Protein AF-A0A959NAZ2-F1 (afdb_monomer_lite)

Secondary structure (DSSP, 8-state):
--EEEEE-SS--SS--SHHHHHHHHHHHHHHHHSEEEEEEETT--GGG--SSEEEEEE-SSGGGGG-HHHHHHHHHHHHHHT-SEEE-

Sequence (88 aa):
MKKVLAIAPYSFLPYTSGGQKFIAKFFEYLS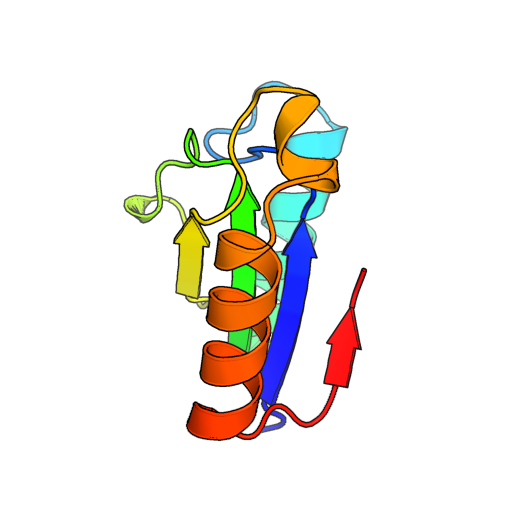KETELSVVSGKENDIQLAKGYTIYPLLKKSFRRYFDRSLVKKITSLIENNHFDTCII

Radius of gyration: 12.67 Å; chains: 1; bounding box: 22×30×28 Å

Foldseek 3Di:
DAFEEEEEQEALPVHPDPVSVCVQVVQLVVLVVHAYEYEYAQPHPQVSRHNYGYDNLHYPDPCSVVPPVSVVVVVVVCVVPVGPYYHD

Structure (mmCIF, N/CA/C/O backbone):
data_AF-A0A959NAZ2-F1
#
_entry.id   AF-A0A959NAZ2-F1
#
loop_
_atom_site.group_PDB
_atom_site.id
_atom_site.type_symbol
_atom_site.label_atom_id
_atom_site.label_alt_id
_atom_site.label_comp_id
_atom_site.label_asym_id
_atom_site.label_entity_id
_atom_site.label_seq_id
_atom_site.pdbx_PDB_ins_code
_atom_site.Cartn_x
_atom_site.Cartn_y
_atom_site.Cartn_z
_atom_site.occupancy
_atom_site.B_iso_or_equiv
_atom_site.auth_seq_id
_atom_site.auth_comp_id
_atom_site.auth_asym_id
_atom_site.auth_atom_id
_atom_site.pdbx_PDB_model_num
ATOM 1 N N . MET A 1 1 ? -12.274 3.423 15.184 1.00 84.00 1 MET A N 1
ATOM 2 C CA . MET A 1 1 ? -12.306 3.684 13.726 1.00 84.00 1 MET A CA 1
ATOM 3 C C . MET A 1 1 ? -12.213 2.349 13.008 1.00 84.00 1 MET A C 1
ATOM 5 O O . MET A 1 1 ? -11.661 1.424 13.591 1.00 84.00 1 MET A O 1
ATOM 9 N N . LYS A 1 2 ? -12.790 2.214 11.809 1.00 96.31 2 LYS A N 1
ATOM 10 C CA . LYS A 1 2 ? -12.699 0.970 11.027 1.00 96.31 2 LYS A CA 1
ATOM 11 C C . LYS A 1 2 ? -11.289 0.802 10.460 1.00 96.31 2 LYS A C 1
ATOM 13 O O . LYS A 1 2 ? -10.717 1.784 9.983 1.00 96.31 2 LYS A O 1
ATOM 18 N N . LYS A 1 3 ? -10.753 -0.418 10.511 1.00 98.06 3 LYS A N 1
ATOM 19 C CA . LYS A 1 3 ? -9.459 -0.787 9.930 1.00 98.06 3 LYS A CA 1
ATOM 20 C C . LYS A 1 3 ? -9.653 -1.199 8.482 1.00 98.06 3 LYS A C 1
ATOM 22 O O . LYS A 1 3 ? -10.355 -2.168 8.199 1.00 98.06 3 LYS A O 1
ATOM 27 N N . VAL A 1 4 ? -9.026 -0.477 7.563 1.00 98.38 4 VAL A N 1
ATOM 28 C CA . VAL A 1 4 ? -9.201 -0.693 6.124 1.00 98.38 4 VAL A CA 1
ATOM 29 C C . VAL A 1 4 ? -7.873 -1.072 5.495 1.00 98.38 4 VAL A C 1
ATOM 31 O O . VAL A 1 4 ? -6.863 -0.399 5.698 1.00 98.38 4 VAL A O 1
ATOM 34 N N . LEU A 1 5 ? -7.893 -2.131 4.690 1.00 98.25 5 LEU A N 1
ATOM 35 C CA . LEU A 1 5 ? -6.793 -2.490 3.807 1.00 98.25 5 LEU A CA 1
ATOM 36 C C . LEU A 1 5 ? -7.141 -2.084 2.374 1.00 98.25 5 LEU A C 1
ATOM 38 O O . LEU A 1 5 ? -8.129 -2.554 1.824 1.00 98.25 5 LEU A O 1
ATOM 42 N N . ALA A 1 6 ? -6.325 -1.252 1.741 1.00 97.81 6 ALA A N 1
ATOM 43 C CA . ALA A 1 6 ? -6.405 -0.997 0.308 1.00 97.81 6 ALA A CA 1
ATOM 44 C C . ALA A 1 6 ? -5.264 -1.710 -0.430 1.00 97.81 6 ALA A C 1
ATOM 46 O O . ALA A 1 6 ? -4.142 -1.787 0.072 1.00 97.81 6 ALA A O 1
ATOM 47 N N . ILE A 1 7 ? -5.521 -2.209 -1.636 1.00 96.25 7 ILE A N 1
ATOM 48 C CA . ILE A 1 7 ? -4.510 -2.837 -2.490 1.00 96.25 7 ILE A CA 1
ATOM 49 C C . ILE A 1 7 ? -4.351 -1.993 -3.754 1.00 96.25 7 ILE A C 1
ATOM 51 O O . ILE A 1 7 ? -5.154 -2.068 -4.670 1.00 96.25 7 ILE A O 1
ATOM 55 N N . ALA A 1 8 ? -3.276 -1.210 -3.831 1.00 95.19 8 ALA A N 1
ATOM 56 C CA . ALA A 1 8 ? -2.939 -0.431 -5.018 1.00 95.19 8 ALA A CA 1
ATOM 57 C C . ALA A 1 8 ? -1.930 -1.210 -5.888 1.00 95.19 8 ALA A C 1
ATOM 59 O O . ALA A 1 8 ? -0.782 -1.393 -5.475 1.00 95.19 8 ALA A O 1
ATOM 60 N N . PRO A 1 9 ? -2.276 -1.656 -7.111 1.00 90.19 9 PRO A N 1
ATOM 61 C CA . PRO A 1 9 ? -1.438 -2.589 -7.873 1.00 90.19 9 PRO A CA 1
ATOM 62 C C . PRO A 1 9 ? -0.149 -1.981 -8.463 1.00 90.19 9 PRO A C 1
ATOM 64 O O . PRO A 1 9 ? 0.621 -2.684 -9.134 1.00 90.19 9 PRO A O 1
ATOM 67 N N . TYR A 1 10 ? 0.113 -0.697 -8.216 1.00 90.25 10 TYR A N 1
ATOM 68 C CA . TYR A 1 10 ? 1.265 0.062 -8.699 1.00 90.25 10 TYR A CA 1
ATOM 69 C C . TYR A 1 10 ? 1.701 1.129 -7.685 1.00 90.25 10 TYR A C 1
ATOM 71 O O . TYR A 1 10 ? 1.000 1.420 -6.716 1.00 90.25 10 TYR A O 1
ATOM 79 N N . SER A 1 11 ? 2.893 1.686 -7.897 1.00 94.75 11 SER A N 1
ATOM 80 C CA . SER A 1 11 ? 3.397 2.821 -7.124 1.00 94.75 11 SER A CA 1
ATOM 81 C C . SER A 1 11 ? 2.736 4.123 -7.583 1.00 94.75 11 SER A C 1
ATOM 83 O O . SER A 1 11 ? 2.529 4.356 -8.777 1.00 94.75 11 SER A O 1
ATOM 85 N N . PHE A 1 12 ? 2.385 4.964 -6.619 1.00 96.12 12 PHE A N 1
ATOM 86 C CA . PHE A 1 12 ? 1.652 6.214 -6.803 1.00 96.12 12 PHE A CA 1
ATOM 87 C C . PHE A 1 12 ? 2.268 7.398 -6.039 1.00 96.12 12 PHE A C 1
ATOM 89 O O . PHE A 1 12 ? 1.785 8.517 -6.184 1.00 96.12 12 PHE A O 1
ATOM 96 N N . LEU A 1 13 ? 3.333 7.176 -5.263 1.00 96.56 13 LEU A N 1
ATOM 97 C CA . LEU A 1 13 ? 4.121 8.193 -4.572 1.00 96.56 13 LEU A CA 1
ATOM 98 C C . LEU A 1 13 ? 5.598 8.113 -5.002 1.00 96.56 13 LEU A C 1
ATOM 100 O O . LEU A 1 13 ? 6.164 7.021 -4.954 1.00 96.56 13 LEU A O 1
ATOM 104 N N . PRO A 1 14 ? 6.240 9.241 -5.352 1.00 96.50 14 PRO A N 1
ATOM 105 C CA . PRO A 1 14 ? 5.609 10.521 -5.676 1.00 96.50 14 PRO A CA 1
ATOM 106 C C . PRO A 1 14 ? 4.711 10.385 -6.916 1.00 96.50 14 PRO A C 1
ATOM 108 O O . PRO A 1 14 ? 5.019 9.632 -7.841 1.00 96.50 14 PRO A O 1
ATOM 111 N N . TYR A 1 15 ? 3.588 11.104 -6.949 1.00 95.38 15 TYR A N 1
ATOM 112 C CA . TYR A 1 15 ? 2.737 11.105 -8.137 1.00 95.38 15 TYR A CA 1
ATOM 113 C C . TYR A 1 15 ? 3.333 12.014 -9.218 1.00 95.38 15 TYR A C 1
ATOM 115 O O . TYR A 1 15 ? 3.714 13.151 -8.953 1.00 95.38 15 TYR A O 1
ATOM 123 N N . THR A 1 16 ? 3.351 11.532 -10.458 1.00 94.94 16 THR A N 1
ATOM 124 C CA . THR A 1 16 ? 3.713 12.311 -11.658 1.00 94.94 16 THR A CA 1
ATOM 125 C C . THR A 1 16 ? 2.580 12.352 -12.685 1.00 94.94 16 THR A C 1
ATOM 127 O O . THR A 1 16 ? 2.654 13.083 -13.668 1.00 94.94 16 THR A O 1
ATOM 130 N N . SER A 1 17 ? 1.496 11.609 -12.441 1.00 96.00 17 SER A N 1
ATOM 131 C CA . SER A 1 17 ? 0.303 11.554 -13.289 1.00 96.00 17 SER A CA 1
ATOM 132 C C . SER A 1 17 ? -0.987 11.808 -12.504 1.00 96.00 17 SER A C 1
ATOM 134 O O . SER A 1 17 ? -1.039 11.668 -11.278 1.00 96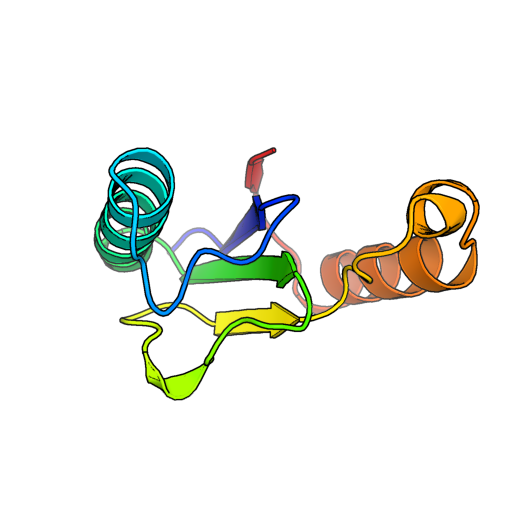.00 17 SER A O 1
ATOM 136 N N . GLY A 1 18 ? -2.063 12.142 -13.225 1.00 96.50 18 GLY A N 1
ATOM 137 C CA . GLY A 1 18 ? -3.385 12.380 -12.637 1.00 96.50 18 GLY A CA 1
ATOM 138 C C . GLY A 1 18 ? -3.951 11.166 -11.892 1.00 96.50 18 GLY A C 1
ATOM 139 O O . GLY A 1 18 ? -4.478 11.324 -10.796 1.00 96.50 18 GLY A O 1
ATOM 140 N N . GLY A 1 19 ? -3.774 9.953 -12.427 1.00 95.31 19 GLY A N 1
ATOM 141 C CA . GLY A 1 19 ? -4.241 8.722 -11.777 1.00 95.31 19 GLY A CA 1
ATOM 142 C C . GLY A 1 19 ? -3.521 8.435 -10.456 1.00 95.31 19 GLY A C 1
ATOM 143 O O . GLY A 1 19 ? -4.158 8.124 -9.453 1.00 95.31 19 GLY A O 1
ATOM 144 N N . GLN A 1 20 ? -2.199 8.622 -10.415 1.00 96.06 20 GLN A N 1
ATOM 145 C CA . GLN A 1 20 ? -1.436 8.498 -9.169 1.00 96.06 20 GLN A CA 1
ATOM 146 C C . GLN A 1 20 ? -1.849 9.562 -8.146 1.00 96.06 20 GLN A C 1
ATOM 148 O O . GLN A 1 20 ? -2.035 9.247 -6.972 1.00 96.06 20 GLN A O 1
ATOM 153 N N . LYS A 1 21 ? -2.057 10.810 -8.595 1.00 96.88 21 LYS A N 1
ATOM 154 C CA . LYS A 1 21 ? -2.540 11.904 -7.741 1.00 96.88 21 LYS A CA 1
ATOM 155 C C . LYS A 1 21 ? -3.916 11.592 -7.157 1.00 96.88 21 LYS A C 1
ATOM 157 O O . LYS A 1 21 ? -4.128 11.839 -5.972 1.00 96.88 21 LYS A O 1
ATOM 162 N N . PHE A 1 22 ? -4.829 11.053 -7.965 1.00 96.50 22 PHE A N 1
ATOM 163 C CA . PHE A 1 22 ? -6.155 10.642 -7.512 1.00 96.50 22 PHE A CA 1
ATOM 164 C C . PHE A 1 22 ? -6.051 9.617 -6.381 1.00 96.50 22 PHE A C 1
ATOM 166 O O . PHE A 1 22 ? -6.606 9.850 -5.314 1.00 96.50 22 PHE A O 1
ATOM 173 N N . ILE A 1 23 ? -5.269 8.550 -6.566 1.00 96.25 23 ILE A N 1
ATOM 174 C CA . ILE A 1 23 ? -5.073 7.512 -5.542 1.00 96.25 23 ILE A CA 1
ATOM 175 C C . ILE A 1 23 ? -4.458 8.099 -4.269 1.00 96.25 23 ILE A C 1
ATOM 177 O O . ILE A 1 23 ? -4.985 7.890 -3.179 1.00 96.25 23 ILE A O 1
ATOM 181 N N . ALA A 1 24 ? -3.383 8.882 -4.402 1.00 96.94 24 ALA A N 1
ATOM 182 C CA . ALA A 1 24 ? -2.713 9.500 -3.262 1.00 96.94 24 ALA A CA 1
ATOM 183 C C . ALA A 1 24 ? -3.670 10.384 -2.445 1.00 96.94 24 ALA A C 1
ATOM 185 O O . ALA A 1 24 ? -3.677 10.316 -1.216 1.00 96.94 24 ALA A O 1
ATOM 186 N N . LYS A 1 25 ? -4.498 11.191 -3.124 1.00 97.62 25 LYS A N 1
ATOM 187 C CA . LYS A 1 25 ? -5.470 12.084 -2.481 1.00 97.62 25 LYS A CA 1
ATOM 188 C C . LYS A 1 25 ? -6.683 11.357 -1.925 1.00 97.62 25 LYS A C 1
ATOM 190 O O . LYS A 1 25 ? -7.158 11.732 -0.859 1.00 97.62 25 LYS A O 1
ATOM 195 N N . PHE A 1 26 ? -7.149 10.318 -2.606 1.00 97.38 26 PHE A N 1
ATOM 196 C CA . PHE A 1 26 ? -8.212 9.459 -2.109 1.00 97.38 26 PHE A CA 1
ATOM 197 C C . PHE A 1 26 ? -7.794 8.777 -0.804 1.00 97.38 26 PHE A C 1
ATOM 199 O O . PHE A 1 26 ? -8.529 8.856 0.174 1.00 97.38 26 PHE A O 1
ATOM 206 N N . PHE A 1 27 ? -6.592 8.196 -0.743 1.00 97.69 27 PHE A N 1
ATOM 207 C CA . PHE A 1 27 ? -6.087 7.570 0.481 1.00 97.69 27 PHE A CA 1
ATOM 208 C C . PHE A 1 27 ? -5.807 8.578 1.599 1.00 97.69 27 PHE A C 1
ATOM 210 O O . PHE A 1 27 ? -6.172 8.306 2.735 1.00 97.69 27 PHE A O 1
ATOM 217 N N . GLU A 1 28 ? -5.249 9.756 1.291 1.00 98.12 28 GLU A N 1
ATOM 218 C CA . GLU A 1 28 ? -5.085 10.845 2.274 1.00 98.12 28 GLU A CA 1
ATOM 219 C C . GLU A 1 28 ? -6.430 11.313 2.855 1.00 98.12 28 GLU A C 1
ATOM 221 O O . GLU A 1 28 ? -6.511 11.696 4.020 1.00 98.12 28 GLU A O 1
ATOM 226 N N . TYR A 1 29 ? -7.494 11.328 2.048 1.00 98.12 29 TYR A N 1
ATOM 227 C CA . TYR A 1 29 ? -8.831 11.669 2.525 1.00 98.12 29 TYR A CA 1
ATOM 228 C C . TYR A 1 29 ? -9.434 10.529 3.354 1.00 98.12 29 TYR A C 1
ATOM 230 O O . TYR A 1 29 ? -9.865 10.752 4.480 1.00 98.12 29 TYR A O 1
ATOM 238 N N . LEU A 1 30 ? -9.406 9.300 2.834 1.00 97.69 30 LEU A N 1
ATOM 239 C CA . LEU A 1 30 ? -9.970 8.119 3.488 1.00 97.69 30 LEU A CA 1
ATOM 240 C C . LEU A 1 30 ? -9.308 7.820 4.840 1.00 97.69 30 LEU A C 1
ATOM 242 O O . LEU A 1 30 ? -9.977 7.378 5.775 1.00 97.69 30 LEU A O 1
ATOM 246 N N . SER A 1 31 ? -8.011 8.090 4.973 1.00 98.00 31 SER A N 1
ATOM 247 C CA . SER A 1 31 ? -7.280 7.885 6.223 1.00 98.00 31 SER A CA 1
ATOM 248 C C . SER A 1 31 ? -7.672 8.853 7.341 1.00 98.00 31 SER A C 1
ATOM 250 O O . SER A 1 31 ? -7.274 8.661 8.483 1.00 98.00 31 SER A O 1
ATOM 252 N N . LYS A 1 32 ? -8.426 9.917 7.039 1.00 97.88 32 LYS A N 1
ATOM 253 C CA . LYS A 1 32 ? -8.993 10.800 8.072 1.00 97.88 32 LYS A CA 1
ATOM 254 C C . LYS A 1 32 ? -10.197 10.164 8.762 1.00 97.88 32 LYS A C 1
ATOM 256 O O . LYS A 1 32 ? -10.448 10.444 9.926 1.00 97.88 32 LYS A O 1
ATOM 261 N N . GLU A 1 33 ? -10.886 9.268 8.060 1.00 97.19 33 GLU A N 1
ATOM 262 C CA . GLU A 1 33 ? -12.109 8.608 8.526 1.00 97.19 33 GLU A CA 1
ATOM 263 C C . GLU A 1 33 ? -11.854 7.162 8.997 1.00 97.19 33 GLU A C 1
ATOM 265 O O . GLU A 1 33 ? -12.679 6.556 9.685 1.00 97.19 33 GLU A O 1
ATOM 270 N N . THR A 1 34 ? -10.707 6.579 8.630 1.00 97.94 34 THR A N 1
ATOM 271 C CA . THR A 1 34 ? -10.388 5.158 8.847 1.00 97.94 34 THR A CA 1
ATOM 272 C C . THR A 1 34 ? -8.928 4.943 9.233 1.00 97.94 34 THR A C 1
ATOM 274 O O . THR A 1 34 ? -8.058 5.745 8.905 1.00 97.94 34 THR A O 1
ATOM 277 N N . GLU A 1 35 ? -8.640 3.829 9.906 1.00 97.94 35 GLU A N 1
ATOM 278 C CA . GLU A 1 35 ? -7.266 3.365 10.105 1.00 97.94 35 GLU A CA 1
ATOM 279 C C . GLU A 1 35 ? -6.817 2.643 8.827 1.00 97.94 35 GLU A C 1
ATOM 281 O O . GLU A 1 35 ? -7.072 1.450 8.637 1.00 97.94 35 GLU A O 1
ATOM 286 N N . LEU A 1 36 ? -6.233 3.408 7.900 1.00 98.38 36 LEU A N 1
ATOM 287 C CA . LEU A 1 36 ? -5.922 2.944 6.550 1.00 98.38 36 LEU A CA 1
ATOM 288 C C . LEU A 1 36 ? -4.511 2.349 6.450 1.00 98.38 36 LEU A C 1
ATOM 290 O O . LEU A 1 36 ? -3.502 2.977 6.776 1.00 98.38 36 LEU A O 1
ATOM 294 N N . SER A 1 37 ? -4.457 1.147 5.892 1.00 98.38 37 SER A N 1
ATOM 295 C CA . SER A 1 37 ? -3.251 0.455 5.451 1.00 98.38 37 SER A CA 1
ATOM 296 C C . SER A 1 37 ? -3.317 0.195 3.952 1.00 98.38 37 SER A C 1
ATOM 298 O O . SER A 1 37 ? -4.361 -0.189 3.437 1.00 98.38 37 SER A O 1
ATOM 300 N N . VAL A 1 38 ? -2.208 0.363 3.236 1.00 98.00 38 VAL A N 1
ATOM 301 C CA . VAL A 1 38 ? -2.162 0.216 1.776 1.00 98.00 38 VAL A CA 1
ATOM 302 C C . VAL A 1 38 ? -1.068 -0.763 1.378 1.00 98.00 38 VAL A C 1
ATOM 304 O O . VAL A 1 38 ? 0.112 -0.490 1.569 1.00 98.00 38 VAL A O 1
ATOM 307 N N . VAL A 1 39 ? -1.424 -1.886 0.760 1.00 97.19 39 VAL A N 1
ATOM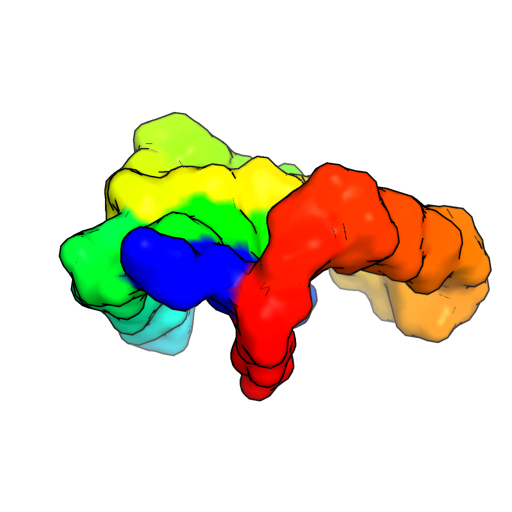 308 C CA . VAL A 1 39 ? -0.460 -2.732 0.047 1.00 97.19 39 VAL A CA 1
ATOM 309 C C . VAL A 1 39 ? -0.213 -2.131 -1.328 1.00 97.19 39 VAL A C 1
ATOM 311 O O . VAL A 1 39 ? -1.155 -1.897 -2.081 1.00 97.19 39 VAL A O 1
ATOM 314 N N . SER A 1 40 ? 1.050 -1.882 -1.675 1.00 95.75 40 SER A N 1
ATOM 315 C CA . SER A 1 40 ? 1.387 -1.189 -2.921 1.00 95.75 40 SER A CA 1
ATOM 316 C C . SER A 1 40 ? 2.613 -1.736 -3.641 1.00 95.75 40 SER A C 1
ATOM 318 O O . SER A 1 40 ? 3.316 -2.628 -3.156 1.00 95.75 40 SER A O 1
ATOM 320 N N . GLY A 1 41 ? 2.904 -1.133 -4.799 1.00 93.94 41 GLY A N 1
ATOM 321 C CA . GLY A 1 41 ? 4.184 -1.267 -5.487 1.00 93.94 41 GLY A CA 1
ATOM 322 C C . GLY A 1 41 ? 5.378 -0.902 -4.599 1.00 93.94 41 GLY A C 1
ATOM 323 O O . GLY A 1 41 ? 5.295 0.004 -3.768 1.00 93.94 41 GLY A O 1
ATOM 324 N N . LYS A 1 42 ? 6.496 -1.610 -4.800 1.00 92.75 42 LYS A N 1
ATOM 325 C CA . LYS A 1 42 ? 7.753 -1.423 -4.056 1.00 92.75 42 LYS A CA 1
ATOM 326 C C . LYS A 1 42 ? 8.445 -0.076 -4.242 1.00 92.75 42 LYS A C 1
ATOM 328 O O . LYS A 1 42 ? 9.260 0.286 -3.408 1.00 92.75 42 LYS A O 1
ATOM 333 N N . GLU A 1 43 ? 8.147 0.630 -5.325 1.00 93.44 43 GLU A N 1
ATOM 334 C CA . GLU A 1 43 ? 8.809 1.891 -5.686 1.00 93.44 43 GLU A CA 1
ATOM 335 C C . GLU A 1 43 ? 8.144 3.112 -5.023 1.00 93.44 43 GLU A C 1
ATOM 337 O O . GLU A 1 43 ? 8.470 4.239 -5.368 1.00 93.44 43 GLU A O 1
ATOM 342 N N . ASN A 1 44 ? 7.185 2.907 -4.107 1.00 94.12 44 ASN A N 1
ATOM 343 C CA . ASN A 1 44 ? 6.568 4.012 -3.376 1.00 94.12 44 ASN A CA 1
ATOM 344 C C . ASN A 1 44 ? 7.545 4.616 -2.366 1.00 94.12 44 ASN A C 1
ATOM 346 O O . ASN A 1 44 ? 8.109 3.893 -1.543 1.00 94.12 44 ASN A O 1
ATOM 350 N N . ASP A 1 45 ? 7.642 5.941 -2.360 1.00 94.56 45 ASP A N 1
ATOM 351 C CA . ASP A 1 45 ? 8.207 6.664 -1.226 1.00 94.56 45 ASP A CA 1
ATOM 352 C C . ASP A 1 45 ? 7.172 6.734 -0.091 1.00 94.56 45 ASP A C 1
ATOM 354 O O . ASP A 1 45 ? 6.182 7.468 -0.156 1.00 94.56 45 ASP A O 1
ATOM 358 N N . ILE A 1 46 ? 7.388 5.925 0.947 1.00 94.88 46 ILE A N 1
ATOM 359 C CA . ILE A 1 46 ? 6.472 5.779 2.086 1.00 94.88 46 ILE A CA 1
ATOM 360 C C . ILE A 1 46 ? 6.444 7.049 2.944 1.00 94.88 46 ILE A C 1
ATOM 362 O O . ILE A 1 46 ? 5.437 7.316 3.594 1.00 94.88 46 ILE A O 1
ATOM 366 N N . GLN A 1 47 ? 7.504 7.864 2.921 1.00 95.88 47 GLN A N 1
ATOM 367 C CA . GLN A 1 47 ? 7.565 9.100 3.708 1.00 95.88 47 GLN A CA 1
ATOM 368 C C . GLN A 1 47 ? 6.579 10.158 3.196 1.00 95.88 47 GLN A C 1
ATOM 370 O O . GLN A 1 47 ? 6.202 11.068 3.930 1.00 95.88 47 GLN A O 1
ATOM 375 N N . LEU A 1 48 ? 6.127 10.024 1.946 1.00 96.88 48 LEU A N 1
ATOM 376 C CA . LEU A 1 48 ? 5.120 10.896 1.347 1.00 96.88 48 LEU A CA 1
ATOM 377 C C . LEU A 1 48 ? 3.681 10.490 1.704 1.00 96.88 48 LEU A C 1
ATOM 379 O O . LEU A 1 48 ? 2.744 11.215 1.355 1.00 96.88 48 LEU A O 1
ATOM 383 N N . ALA A 1 49 ? 3.483 9.348 2.371 1.00 96.56 49 ALA A N 1
ATOM 384 C CA . ALA A 1 49 ? 2.171 8.913 2.832 1.00 96.56 49 ALA A CA 1
ATOM 3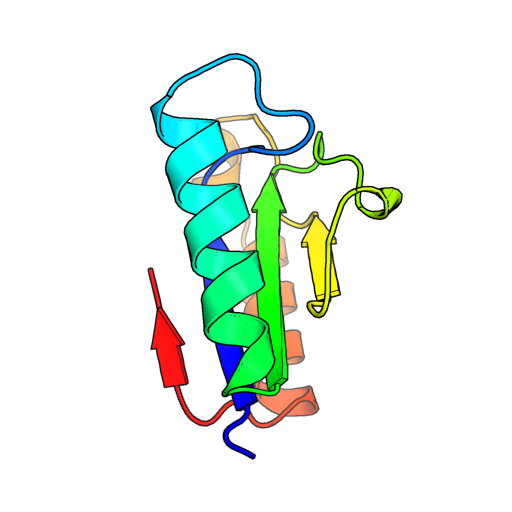85 C C . ALA A 1 49 ? 1.666 9.834 3.952 1.00 96.56 49 ALA A C 1
ATOM 387 O O . ALA A 1 49 ? 2.404 10.206 4.862 1.00 96.56 49 ALA A O 1
ATOM 388 N N . LYS A 1 50 ? 0.384 10.204 3.895 1.00 96.31 50 LYS A N 1
ATOM 389 C CA . LYS A 1 50 ? -0.224 11.149 4.838 1.00 96.31 50 LYS A CA 1
ATOM 390 C C . LYS A 1 50 ? -1.410 10.508 5.531 1.00 96.31 50 LYS A C 1
ATOM 392 O O . LYS A 1 50 ? -2.468 10.392 4.930 1.00 96.31 50 LYS A O 1
ATOM 397 N N . GLY A 1 51 ? -1.217 10.121 6.790 1.00 96.38 51 GLY A N 1
ATOM 398 C CA . GLY A 1 51 ? -2.269 9.553 7.636 1.00 96.38 51 GLY A CA 1
ATOM 399 C C . GLY A 1 51 ? -2.519 8.053 7.455 1.00 96.38 51 GLY A C 1
ATOM 400 O O . GLY A 1 51 ? -3.381 7.520 8.138 1.00 96.38 51 GLY A O 1
ATOM 401 N N . TYR A 1 52 ? -1.773 7.362 6.589 1.00 97.69 52 TYR A N 1
ATOM 402 C CA . TYR A 1 52 ? -1.910 5.921 6.350 1.00 97.69 52 TYR A CA 1
ATOM 403 C C . TYR A 1 52 ? -0.554 5.221 6.253 1.00 97.69 52 TYR A C 1
ATOM 405 O O . TYR A 1 52 ? 0.466 5.843 5.954 1.00 97.69 52 TYR A O 1
ATOM 413 N N . THR A 1 53 ? -0.549 3.907 6.473 1.00 97.25 53 THR A N 1
ATOM 414 C CA . THR A 1 53 ? 0.650 3.065 6.365 1.00 97.25 53 THR A CA 1
ATOM 415 C C . THR A 1 53 ? 0.731 2.413 4.990 1.00 97.25 53 THR A C 1
ATOM 417 O O . THR A 1 53 ? -0.269 1.919 4.475 1.00 97.25 53 THR A O 1
ATOM 420 N N . ILE A 1 54 ? 1.926 2.367 4.396 1.00 97.50 54 ILE A N 1
ATOM 421 C CA . ILE A 1 54 ? 2.171 1.647 3.142 1.00 97.50 54 ILE A CA 1
ATOM 422 C C . ILE A 1 54 ? 2.994 0.385 3.409 1.00 97.50 54 ILE A C 1
ATOM 424 O O . ILE A 1 54 ? 4.083 0.443 3.974 1.00 97.50 54 ILE A O 1
ATOM 428 N N . TYR A 1 55 ? 2.501 -0.746 2.910 1.00 96.44 55 TYR A N 1
ATOM 429 C CA . TYR A 1 55 ? 3.193 -2.026 2.826 1.00 96.44 55 TYR A CA 1
ATOM 430 C C . TYR A 1 55 ? 3.656 -2.265 1.373 1.00 96.44 55 TYR A C 1
ATOM 432 O O . TYR A 1 55 ? 2.880 -2.753 0.543 1.00 96.44 55 TYR A O 1
ATOM 440 N N . PRO A 1 56 ? 4.918 -1.950 1.024 1.00 94.12 56 PRO A N 1
ATOM 441 C CA . PRO A 1 56 ? 5.465 -2.083 -0.333 1.00 94.12 56 PRO A CA 1
ATOM 442 C C . PRO A 1 56 ? 5.744 -3.556 -0.694 1.00 94.12 56 PRO A C 1
ATOM 444 O O . PRO A 1 56 ? 6.890 -4.001 -0.806 1.00 94.12 56 PRO A O 1
ATOM 447 N N . LEU A 1 57 ? 4.701 -4.372 -0.835 1.00 94.06 57 LEU A N 1
ATOM 448 C CA . LEU A 1 57 ? 4.840 -5.816 -1.058 1.00 94.06 57 LEU A CA 1
ATOM 449 C C . LEU A 1 57 ? 4.869 -6.190 -2.544 1.00 94.06 57 LEU A C 1
ATOM 451 O O . LEU A 1 57 ? 5.488 -7.194 -2.914 1.00 94.06 57 LEU A O 1
ATOM 455 N N . LEU A 1 58 ? 4.243 -5.388 -3.411 1.00 93.69 58 LEU A N 1
ATOM 456 C CA . LEU A 1 58 ? 4.047 -5.733 -4.815 1.00 93.69 58 LEU A CA 1
ATOM 457 C C . LEU A 1 58 ? 5.306 -5.428 -5.632 1.00 93.69 58 LEU A C 1
ATOM 459 O O . LEU A 1 58 ? 5.721 -4.281 -5.809 1.00 93.69 58 LEU A O 1
ATOM 463 N N . LYS A 1 59 ? 5.920 -6.481 -6.174 1.00 91.25 59 LYS A N 1
ATOM 464 C CA . LYS A 1 59 ? 7.019 -6.357 -7.141 1.00 91.25 59 LYS A CA 1
ATOM 465 C C . LYS A 1 59 ? 6.490 -5.763 -8.457 1.00 91.25 59 LYS A C 1
ATOM 467 O O . LYS A 1 59 ? 5.317 -5.921 -8.787 1.00 91.25 59 LYS A O 1
ATOM 472 N N . LYS A 1 60 ? 7.367 -5.125 -9.236 1.00 87.31 60 LYS A N 1
ATOM 473 C CA . LYS A 1 60 ? 7.045 -4.565 -10.566 1.00 87.31 60 LYS A CA 1
ATOM 474 C C . LYS A 1 60 ? 6.879 -5.630 -11.656 1.00 87.31 60 LYS A C 1
ATOM 476 O O . LYS A 1 60 ? 6.173 -5.422 -12.631 1.00 87.31 60 LYS A O 1
ATOM 481 N N . SER A 1 61 ? 7.518 -6.788 -11.483 1.00 87.12 61 SER A N 1
ATOM 482 C CA . SER A 1 61 ? 7.494 -7.878 -12.463 1.00 87.12 61 SER A CA 1
ATOM 483 C C . SER A 1 61 ? 6.127 -8.559 -12.553 1.00 87.12 61 SER A C 1
ATOM 485 O O . SER A 1 61 ? 5.517 -8.863 -11.528 1.00 87.12 61 SER A O 1
ATOM 487 N N . PHE A 1 62 ? 5.721 -8.929 -13.772 1.00 85.75 62 PHE A N 1
ATOM 488 C CA . PHE A 1 62 ? 4.545 -9.765 -14.039 1.00 85.75 62 PHE A CA 1
ATOM 489 C C . PHE A 1 62 ? 4.571 -11.103 -13.278 1.00 85.75 62 PHE A C 1
ATOM 491 O O . PHE A 1 62 ? 3.532 -11.632 -12.899 1.00 85.75 62 PHE A O 1
ATOM 498 N N . ARG A 1 63 ? 5.759 -11.622 -12.935 1.00 87.62 63 ARG A N 1
ATOM 499 C CA . ARG A 1 63 ? 5.893 -12.855 -12.137 1.00 87.62 63 ARG A CA 1
ATOM 500 C C . ARG A 1 63 ? 5.257 -12.759 -10.743 1.00 87.62 63 ARG A C 1
ATOM 502 O O . ARG A 1 63 ? 5.034 -13.791 -10.120 1.00 87.62 63 ARG A O 1
ATOM 509 N N . ARG A 1 64 ? 4.934 -11.551 -10.258 1.00 86.88 64 ARG A N 1
ATOM 510 C CA . ARG A 1 64 ? 4.246 -11.327 -8.975 1.00 86.88 64 ARG A CA 1
ATOM 511 C C . ARG A 1 64 ? 2.914 -12.069 -8.856 1.00 86.88 64 ARG A C 1
ATOM 513 O O . ARG A 1 64 ? 2.565 -12.471 -7.756 1.00 86.88 64 ARG A O 1
ATOM 520 N N . TYR A 1 65 ? 2.206 -12.284 -9.967 1.00 87.44 65 TYR A N 1
ATOM 521 C CA . TYR A 1 65 ? 0.921 -12.991 -9.970 1.00 87.44 65 TYR A CA 1
ATOM 522 C C . TYR A 1 65 ? 1.064 -14.490 -9.668 1.00 87.44 65 TYR A C 1
ATOM 524 O O . TYR A 1 65 ? 0.113 -15.122 -9.225 1.00 87.44 65 TYR A O 1
ATOM 532 N N . PHE A 1 66 ? 2.267 -15.043 -9.837 1.00 90.38 66 PHE A N 1
ATOM 533 C CA . PHE A 1 66 ? 2.587 -16.435 -9.516 1.00 90.38 66 PHE A CA 1
ATOM 534 C C . PHE A 1 66 ? 3.365 -16.571 -8.193 1.00 90.38 66 PHE A C 1
ATOM 536 O O . PHE A 1 66 ? 3.748 -17.674 -7.800 1.00 90.38 66 PHE A O 1
ATOM 543 N N . ASP A 1 67 ? 3.626 -15.464 -7.488 1.00 90.44 67 ASP A N 1
ATOM 544 C CA . ASP A 1 67 ? 4.432 -15.451 -6.268 1.00 90.44 67 ASP A CA 1
ATOM 545 C C . ASP A 1 67 ? 3.601 -15.912 -5.058 1.00 90.44 67 ASP A C 1
ATOM 547 O O . ASP A 1 67 ? 2.958 -15.120 -4.370 1.00 90.44 67 ASP A O 1
ATOM 551 N N . ARG A 1 68 ? 3.649 -17.213 -4.748 1.00 92.25 68 ARG A N 1
ATOM 552 C CA . ARG A 1 68 ? 2.979 -17.781 -3.562 1.00 92.25 68 ARG A CA 1
ATOM 553 C C . ARG A 1 68 ? 3.432 -17.140 -2.246 1.00 92.25 68 ARG A C 1
ATOM 555 O O . ARG A 1 68 ? 2.671 -17.139 -1.280 1.00 92.25 68 ARG A O 1
ATOM 562 N N . SER A 1 69 ? 4.650 -16.594 -2.181 1.00 93.56 69 SER A N 1
ATOM 563 C CA . SER A 1 69 ? 5.122 -15.903 -0.976 1.00 93.56 69 SER A CA 1
ATOM 564 C C . SER A 1 69 ? 4.400 -14.572 -0.765 1.00 93.56 69 SER A C 1
ATOM 566 O O . SER A 1 69 ? 4.194 -14.170 0.378 1.00 93.56 69 SER A O 1
ATOM 568 N N . LEU A 1 70 ? 3.966 -13.913 -1.846 1.00 92.38 70 LEU A N 1
ATOM 569 C CA . LEU A 1 70 ? 3.181 -12.686 -1.769 1.00 92.38 70 LEU A CA 1
ATOM 570 C C . LEU A 1 70 ? 1.809 -12.955 -1.152 1.00 92.38 70 LEU A C 1
ATOM 572 O O . LEU A 1 70 ? 1.414 -12.234 -0.239 1.00 92.38 70 LEU A O 1
ATOM 576 N N . VAL A 1 71 ? 1.137 -14.023 -1.595 1.00 92.81 71 VAL A N 1
ATOM 577 C CA . VAL A 1 71 ? -0.152 -14.451 -1.028 1.00 92.81 71 VAL A CA 1
ATOM 578 C C . VAL A 1 71 ? -0.010 -14.671 0.476 1.00 92.81 71 VAL A C 1
ATOM 580 O O . VAL A 1 71 ? -0.713 -14.032 1.246 1.00 92.81 71 VAL A O 1
ATOM 583 N N . LYS A 1 72 ? 0.982 -15.462 0.911 1.00 95.19 72 LYS A N 1
ATOM 584 C CA . LYS A 1 72 ? 1.234 -15.711 2.342 1.00 95.19 72 LYS A CA 1
ATOM 585 C C . LYS A 1 72 ? 1.475 -14.432 3.149 1.00 95.19 72 LYS A C 1
ATOM 587 O O . LYS A 1 72 ? 0.969 -14.311 4.258 1.00 95.19 72 LYS A O 1
ATOM 592 N N . LYS A 1 73 ? 2.241 -13.477 2.608 1.00 95.50 73 LYS A N 1
ATOM 593 C CA . LYS A 1 73 ? 2.510 -12.195 3.282 1.00 95.50 73 LYS A CA 1
ATOM 594 C C . LYS A 1 73 ? 1.245 -11.363 3.458 1.00 95.50 73 LYS A C 1
ATOM 596 O O . LYS A 1 73 ? 1.049 -10.811 4.532 1.00 95.50 73 LYS A O 1
ATOM 601 N N . ILE A 1 74 ? 0.408 -11.277 2.424 1.00 94.31 74 ILE A N 1
ATOM 602 C CA . ILE A 1 74 ? -0.857 -10.535 2.491 1.00 94.31 74 ILE A CA 1
ATOM 603 C C . ILE A 1 74 ? -1.830 -11.235 3.446 1.00 94.31 74 ILE A C 1
ATOM 605 O O . ILE A 1 74 ? -2.429 -10.564 4.276 1.00 94.31 74 ILE A O 1
ATOM 609 N N . THR A 1 75 ? -1.937 -12.567 3.398 1.00 95.31 75 THR A N 1
ATOM 610 C CA . THR A 1 75 ? -2.766 -13.342 4.335 1.00 95.31 75 THR A CA 1
ATOM 611 C C . THR A 1 75 ? -2.345 -13.099 5.780 1.00 95.31 75 THR A C 1
ATOM 613 O O . THR A 1 75 ? -3.168 -12.682 6.584 1.00 95.31 75 THR A O 1
ATOM 616 N N . SER A 1 76 ? -1.053 -13.242 6.090 1.00 96.50 76 SER A N 1
ATOM 617 C CA . SER A 1 76 ? -0.546 -12.992 7.443 1.00 96.50 76 SER A CA 1
ATOM 618 C C . SER A 1 76 ? -0.749 -11.536 7.877 1.00 96.50 76 SER A C 1
ATOM 620 O O . SER A 1 76 ? -1.084 -11.278 9.028 1.00 96.50 76 SER A O 1
ATOM 622 N N . LEU A 1 77 ? -0.605 -10.570 6.962 1.00 96.50 77 LEU A N 1
ATOM 623 C CA . LEU A 1 77 ? -0.910 -9.167 7.247 1.00 96.50 77 LEU A CA 1
ATOM 624 C C . LEU A 1 77 ? -2.386 -8.985 7.635 1.00 96.50 77 LEU A C 1
ATOM 626 O O . LEU A 1 77 ? -2.667 -8.281 8.603 1.00 96.50 77 LEU A O 1
ATOM 630 N N . ILE A 1 78 ? -3.308 -9.613 6.899 1.00 95.94 78 ILE A N 1
ATOM 631 C CA . ILE A 1 78 ? -4.749 -9.539 7.164 1.00 95.94 78 ILE A CA 1
ATOM 632 C C . ILE A 1 78 ? -5.092 -10.181 8.510 1.00 95.94 78 ILE A C 1
ATOM 634 O O . ILE A 1 78 ? -5.773 -9.557 9.321 1.00 95.94 78 ILE A O 1
ATOM 638 N N . GLU A 1 79 ? -4.583 -11.387 8.761 1.00 95.38 79 GLU A N 1
ATOM 639 C CA . GLU A 1 79 ? -4.817 -12.135 9.999 1.00 95.38 79 GLU A CA 1
ATOM 640 C C . GLU A 1 79 ? -4.292 -11.385 11.229 1.00 95.38 79 GLU A C 1
ATOM 642 O O . GLU A 1 79 ? -4.994 -11.298 12.230 1.00 95.38 79 GLU A O 1
ATOM 647 N N . ASN A 1 80 ? -3.100 -10.785 11.140 1.00 96.56 80 ASN A N 1
ATOM 648 C CA . ASN A 1 80 ? -2.465 -10.104 12.271 1.00 96.56 80 ASN A CA 1
ATOM 649 C C . ASN A 1 80 ? -3.077 -8.732 12.598 1.00 96.56 80 ASN A C 1
ATOM 651 O O . ASN A 1 80 ? -2.994 -8.284 13.739 1.00 96.56 80 ASN A O 1
ATOM 655 N N . ASN A 1 81 ? -3.634 -8.025 11.609 1.00 96.31 81 ASN A N 1
ATOM 656 C CA . ASN A 1 81 ? -4.144 -6.660 11.807 1.00 96.31 81 ASN A CA 1
ATOM 657 C C . ASN A 1 81 ? -5.667 -6.593 11.980 1.00 96.31 81 ASN A C 1
ATOM 659 O O . ASN A 1 81 ? -6.164 -5.552 12.416 1.00 96.31 81 ASN A O 1
ATOM 663 N N . HIS A 1 82 ? -6.385 -7.683 11.680 1.00 96.00 82 HIS A N 1
ATOM 664 C CA . HIS A 1 82 ? -7.843 -7.788 11.783 1.00 96.00 82 HIS A CA 1
ATOM 665 C C . HIS A 1 82 ? -8.579 -6.658 11.039 1.00 96.00 82 HIS A C 1
ATOM 667 O O . HIS A 1 82 ? -9.370 -5.924 11.629 1.00 96.00 82 HIS A O 1
ATOM 673 N N . PHE A 1 83 ? -8.289 -6.481 9.743 1.00 97.50 83 PHE A N 1
ATOM 674 C CA . PHE A 1 83 ? -8.980 -5.479 8.922 1.00 97.50 83 PHE A CA 1
ATOM 675 C C . PHE A 1 83 ? -10.479 -5.783 8.803 1.00 97.50 83 PHE A C 1
ATOM 677 O O . PHE A 1 83 ? -10.870 -6.928 8.588 1.00 97.50 83 PHE A O 1
ATOM 684 N N . ASP A 1 84 ? -11.307 -4.741 8.883 1.00 97.62 84 ASP A N 1
ATOM 685 C CA . ASP A 1 84 ? -12.759 -4.830 8.722 1.00 97.62 84 ASP A CA 1
ATOM 686 C C . ASP A 1 84 ? -13.175 -4.943 7.246 1.00 97.62 84 ASP A C 1
ATOM 688 O O . ASP A 1 84 ? -14.150 -5.617 6.923 1.00 97.62 84 ASP A O 1
ATOM 692 N N . THR A 1 85 ? -12.446 -4.259 6.354 1.00 96.81 85 THR A N 1
ATOM 693 C CA . THR A 1 85 ? -12.774 -4.140 4.925 1.00 96.81 85 THR A CA 1
ATOM 694 C C . THR A 1 85 ? -11.509 -4.133 4.071 1.00 96.81 85 THR A C 1
ATOM 696 O O . THR A 1 85 ? -10.483 -3.570 4.465 1.00 96.81 85 THR A O 1
ATOM 699 N N . CYS A 1 86 ? -11.611 -4.706 2.868 1.00 96.00 86 CYS A N 1
ATOM 700 C CA . CYS A 1 86 ? -10.590 -4.632 1.827 1.00 96.00 86 CYS A CA 1
ATOM 701 C C . CYS A 1 86 ? -11.109 -3.863 0.595 1.00 96.00 86 CYS A C 1
ATOM 703 O O . CYS A 1 86 ? -12.228 -4.112 0.149 1.00 96.00 86 CYS A O 1
ATOM 705 N N . ILE A 1 87 ? -10.301 -2.950 0.048 1.00 95.00 87 ILE A N 1
ATOM 706 C CA . ILE A 1 87 ? -10.571 -2.174 -1.175 1.00 95.00 87 ILE A CA 1
ATOM 707 C C . ILE A 1 87 ? -9.517 -2.553 -2.224 1.00 95.00 87 ILE A C 1
ATOM 709 O O . ILE A 1 87 ? -8.323 -2.552 -1.914 1.00 95.00 87 ILE A O 1
ATOM 713 N N . ILE A 1 88 ? -9.942 -2.872 -3.449 1.00 89.50 88 ILE A N 1
ATOM 7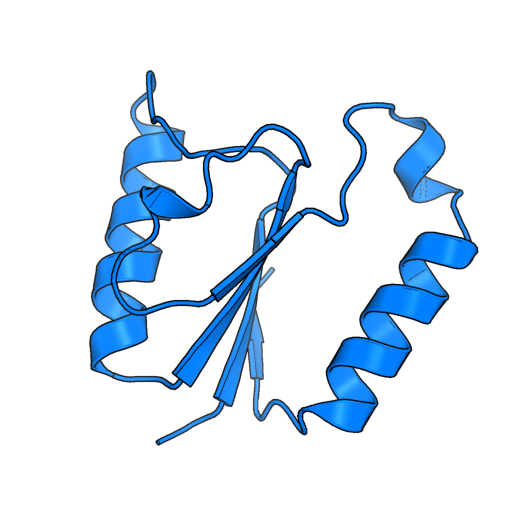14 C CA . ILE A 1 88 ? -9.085 -3.370 -4.542 1.00 89.50 88 ILE A CA 1
ATOM 715 C C . ILE A 1 88 ? -9.201 -2.465 -5.766 1.00 89.50 88 ILE A C 1
ATOM 717 O O . ILE A 1 88 ? -10.343 -2.046 -6.056 1.00 89.50 88 ILE A O 1
#

pLDDT: mean 95.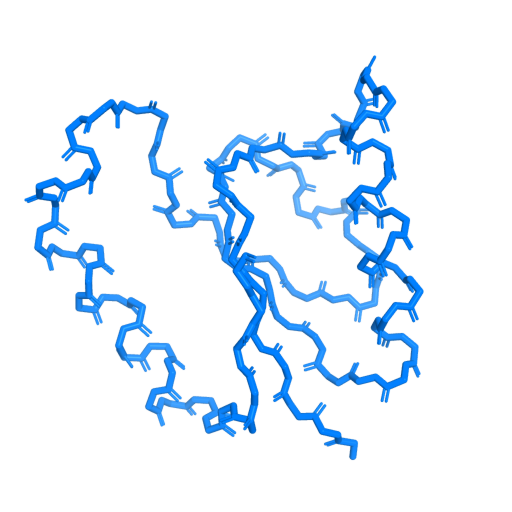0, std 3.23, range [84.0, 98.38]